Protein AF-A0A432Y245-F1 (afdb_monomer_lite)

Structure (mmCIF, N/CA/C/O backbone):
data_AF-A0A432Y245-F1
#
_entry.id   AF-A0A432Y245-F1
#
loop_
_atom_site.group_PDB
_atom_site.id
_atom_site.type_symbol
_atom_site.label_atom_id
_atom_site.label_alt_id
_atom_site.label_comp_id
_atom_site.label_asym_id
_atom_site.label_entity_id
_atom_site.label_seq_id
_atom_site.pdbx_PDB_ins_code
_atom_site.Cartn_x
_atom_site.Cartn_y
_atom_site.Cartn_z
_atom_site.occupancy
_atom_site.B_iso_or_equiv
_atom_site.auth_seq_id
_atom_site.auth_comp_id
_atom_site.auth_asym_id
_atom_site.auth_atom_id
_atom_site.pdbx_PDB_model_num
ATOM 1 N N . MET A 1 1 ? 3.524 -33.526 -9.520 1.00 31.84 1 MET A N 1
ATOM 2 C CA . MET A 1 1 ? 2.813 -33.681 -8.235 1.00 31.84 1 MET A CA 1
ATOM 3 C C . MET A 1 1 ? 3.173 -32.448 -7.424 1.00 31.84 1 MET A C 1
ATOM 5 O O . MET A 1 1 ? 4.214 -32.440 -6.788 1.00 31.84 1 MET A O 1
ATOM 9 N N . ASN A 1 2 ? 2.420 -31.356 -7.593 1.00 35.44 2 ASN A N 1
ATOM 10 C CA . ASN A 1 2 ? 2.682 -30.113 -6.867 1.00 35.44 2 ASN A CA 1
ATOM 11 C C . ASN A 1 2 ? 1.920 -30.193 -5.553 1.00 35.44 2 ASN A C 1
ATOM 13 O O . ASN A 1 2 ? 0.691 -30.161 -5.548 1.00 35.44 2 ASN A O 1
ATOM 17 N N . THR A 1 3 ? 2.652 -30.371 -4.463 1.00 31.67 3 THR A N 1
ATOM 18 C CA . THR A 1 3 ? 2.095 -30.343 -3.116 1.00 31.67 3 THR A CA 1
ATOM 19 C C . THR A 1 3 ? 1.565 -28.936 -2.849 1.00 31.67 3 THR A C 1
ATOM 21 O O . THR A 1 3 ? 2.342 -27.990 -2.733 1.00 31.67 3 THR A O 1
ATOM 24 N N . LEU A 1 4 ? 0.239 -28.799 -2.797 1.00 33.88 4 LEU A N 1
ATOM 25 C CA . LEU A 1 4 ? -0.427 -27.652 -2.188 1.00 33.88 4 LEU A CA 1
ATOM 26 C C . LEU A 1 4 ? 0.039 -27.566 -0.732 1.00 33.88 4 LEU A C 1
ATOM 28 O O . LEU A 1 4 ? -0.076 -28.534 0.018 1.00 33.88 4 LEU A O 1
ATOM 32 N N . ILE A 1 5 ? 0.597 -26.421 -0.346 1.00 37.62 5 ILE A N 1
ATOM 33 C CA . ILE A 1 5 ? 0.877 -26.126 1.056 1.00 37.62 5 ILE A CA 1
ATOM 34 C C . ILE A 1 5 ? -0.471 -25.775 1.686 1.00 37.62 5 ILE A C 1
ATOM 36 O O . ILE A 1 5 ? -0.981 -24.672 1.508 1.00 37.62 5 ILE A O 1
ATOM 40 N N . GLU A 1 6 ? -1.069 -26.738 2.381 1.00 38.31 6 GLU A N 1
ATOM 41 C CA . GLU A 1 6 ? -2.220 -26.500 3.245 1.00 38.31 6 GLU A CA 1
ATOM 42 C C . GLU A 1 6 ? -1.737 -25.752 4.495 1.00 38.31 6 GLU A C 1
ATOM 44 O O . GLU A 1 6 ? -1.186 -26.346 5.423 1.00 38.31 6 GLU A O 1
ATOM 49 N N . THR A 1 7 ? -1.906 -24.429 4.529 1.00 41.84 7 THR A N 1
ATOM 50 C CA . THR A 1 7 ? -1.845 -23.686 5.790 1.00 41.84 7 THR A CA 1
ATOM 51 C C . THR A 1 7 ? -3.191 -23.828 6.486 1.00 41.84 7 THR A C 1
ATOM 53 O O . THR A 1 7 ? -4.228 -23.482 5.921 1.00 41.84 7 THR A O 1
ATOM 56 N N . ALA A 1 8 ? -3.173 -24.382 7.698 1.00 39.03 8 ALA A N 1
ATOM 57 C CA . ALA A 1 8 ? -4.344 -24.483 8.554 1.00 39.03 8 ALA A CA 1
ATOM 58 C C . ALA A 1 8 ? -5.015 -23.103 8.689 1.00 39.03 8 ALA A C 1
ATOM 60 O O . ALA A 1 8 ? -4.369 -22.142 9.093 1.00 39.03 8 ALA A O 1
ATOM 61 N N . GLU A 1 9 ? -6.303 -23.054 8.338 1.00 41.19 9 GLU A N 1
ATOM 62 C CA . GLU A 1 9 ? -7.206 -21.897 8.414 1.00 41.19 9 GLU A CA 1
ATOM 63 C C . GLU A 1 9 ? -6.955 -20.760 7.401 1.00 41.19 9 GLU A C 1
ATOM 65 O O . GLU A 1 9 ? -6.405 -19.709 7.710 1.00 41.19 9 GLU A O 1
ATOM 70 N N . GLY A 1 10 ? -7.500 -20.931 6.192 1.00 49.94 10 GLY A N 1
ATOM 71 C CA . GLY A 1 10 ? -7.728 -19.836 5.246 1.00 49.94 10 GLY A CA 1
ATOM 72 C C . GLY A 1 10 ? -6.593 -19.618 4.249 1.00 49.94 10 GLY A C 1
ATOM 73 O O . GLY A 1 10 ? -5.426 -19.898 4.503 1.00 49.94 10 GLY A O 1
ATOM 74 N N . ILE A 1 11 ? -6.958 -19.144 3.059 1.00 50.50 11 ILE A N 1
ATOM 75 C CA . ILE A 1 11 ? -6.009 -18.758 2.015 1.00 50.50 11 ILE A CA 1
ATOM 76 C C . ILE A 1 11 ? -5.061 -17.712 2.620 1.00 50.50 11 ILE A C 1
ATOM 78 O O . ILE A 1 11 ? -5.518 -16.672 3.090 1.00 50.50 11 ILE A O 1
ATOM 8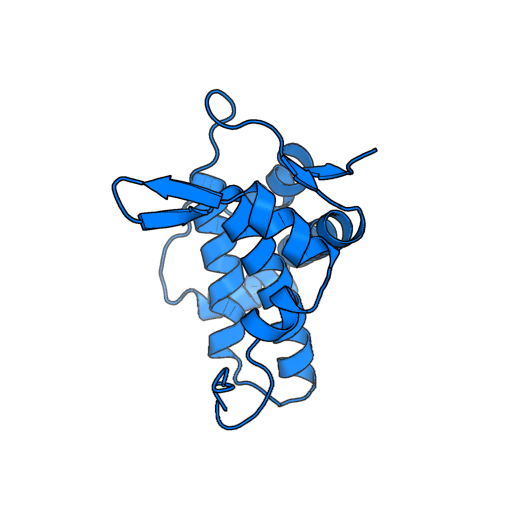2 N N . SER A 1 12 ? -3.754 -17.990 2.631 1.00 62.34 12 SER A N 1
ATOM 83 C CA . SER A 1 12 ? -2.744 -16.994 3.001 1.00 62.34 12 SER A CA 1
ATOM 84 C C . SER A 1 12 ? -2.946 -15.740 2.152 1.00 62.34 12 SER A C 1
ATOM 86 O O . SER A 1 12 ? -3.133 -15.844 0.941 1.00 62.34 12 SER A O 1
ATOM 88 N N . ASN A 1 13 ? -2.877 -14.559 2.766 1.00 65.62 13 ASN A N 1
ATOM 89 C CA . ASN A 1 13 ? -3.081 -13.281 2.082 1.00 65.62 13 ASN A CA 1
ATOM 90 C C . ASN A 1 13 ? -2.179 -13.149 0.838 1.00 65.62 13 ASN A C 1
ATOM 92 O O . ASN A 1 13 ? -2.602 -12.667 -0.204 1.00 65.62 13 ASN A O 1
ATOM 96 N N . PHE A 1 14 ? -0.962 -13.699 0.903 1.00 74.44 14 PHE A N 1
ATOM 97 C CA . PHE A 1 14 ? -0.059 -13.748 -0.246 1.00 74.44 14 PHE A CA 1
ATOM 98 C C . PHE A 1 14 ? -0.554 -14.680 -1.361 1.00 74.44 14 PHE A C 1
ATOM 100 O O . PHE A 1 14 ? -0.518 -14.316 -2.529 1.00 74.44 14 PHE A O 1
ATOM 107 N N . SER A 1 15 ? -1.073 -15.862 -1.022 1.00 73.12 15 SER A N 1
ATOM 108 C CA . SER A 1 15 ? -1.678 -16.764 -2.008 1.00 73.12 15 SER A CA 1
ATOM 109 C C . SER A 1 15 ? -2.922 -16.156 -2.654 1.00 73.12 15 SER A C 1
ATOM 111 O O . SER A 1 15 ? -3.119 -16.357 -3.844 1.00 73.12 15 SER A O 1
ATOM 113 N N . ALA A 1 16 ? -3.727 -15.396 -1.905 1.00 74.31 16 ALA A N 1
ATOM 114 C CA . ALA A 1 16 ? -4.869 -14.667 -2.455 1.00 74.31 16 ALA A CA 1
ATOM 115 C C . ALA A 1 16 ? -4.425 -13.585 -3.451 1.00 74.31 16 ALA A C 1
ATOM 117 O O . ALA A 1 16 ? -5.021 -13.467 -4.516 1.00 74.31 16 ALA A O 1
ATOM 118 N N . ILE A 1 17 ? -3.342 -12.859 -3.149 1.00 80.12 17 ILE A N 1
ATOM 119 C CA . ILE A 1 17 ? -2.754 -11.872 -4.067 1.00 80.12 17 ILE A CA 1
ATOM 120 C C . ILE A 1 17 ? -2.280 -12.535 -5.366 1.00 80.12 17 ILE A C 1
ATOM 122 O O . ILE A 1 17 ? -2.528 -12.011 -6.442 1.00 80.12 17 ILE A O 1
ATOM 126 N N . LEU A 1 18 ? -1.636 -13.703 -5.290 1.00 80.25 18 LEU A N 1
ATOM 127 C CA . LEU A 1 18 ? -1.142 -14.412 -6.480 1.00 80.25 18 LEU A CA 1
ATOM 128 C C . LEU A 1 18 ? -2.245 -15.019 -7.362 1.00 80.25 18 LEU A C 1
ATOM 130 O O . LEU A 1 18 ? -1.944 -15.470 -8.464 1.00 80.25 18 LEU A O 1
ATOM 134 N N . VAL A 1 19 ? -3.485 -15.087 -6.872 1.00 82.88 19 VAL A N 1
ATOM 135 C CA . VAL A 1 19 ? -4.650 -15.518 -7.664 1.00 82.88 19 VAL A CA 1
ATOM 136 C C . VAL A 1 19 ? -5.213 -14.362 -8.497 1.00 82.88 19 VAL A C 1
ATOM 138 O O . VAL A 1 19 ? -5.921 -14.614 -9.467 1.00 82.88 19 VAL A O 1
ATOM 141 N N . ASP A 1 20 ? -4.901 -13.115 -8.144 1.00 89.88 20 ASP A N 1
ATOM 142 C CA . ASP A 1 20 ? -5.288 -11.943 -8.922 1.00 89.88 20 ASP A CA 1
ATOM 143 C C . ASP A 1 20 ? -4.329 -11.758 -10.111 1.00 89.88 20 ASP A C 1
ATOM 145 O O . ASP A 1 20 ? -3.112 -11.637 -9.939 1.00 89.88 20 ASP A O 1
ATOM 149 N N . ASP A 1 21 ? -4.884 -11.771 -11.326 1.00 90.31 21 ASP A N 1
ATOM 150 C CA . ASP A 1 21 ? -4.115 -11.743 -12.572 1.00 90.31 21 ASP A CA 1
ATOM 151 C C . ASP A 1 21 ? -3.292 -10.456 -12.730 1.00 90.31 21 ASP A C 1
ATOM 153 O O . ASP A 1 21 ? -2.160 -10.513 -13.226 1.00 90.31 21 ASP A O 1
ATOM 157 N N . ASP A 1 22 ? -3.817 -9.312 -12.282 1.00 93.62 22 ASP A N 1
ATOM 158 C CA . ASP A 1 22 ? -3.132 -8.023 -12.392 1.00 93.62 22 ASP A CA 1
ATOM 159 C C . ASP A 1 22 ? -1.926 -7.990 -11.449 1.00 93.62 22 ASP A C 1
ATOM 161 O O . ASP A 1 22 ? -0.809 -7.655 -11.859 1.00 93.62 22 ASP A O 1
ATOM 165 N N . TYR A 1 23 ? -2.120 -8.422 -10.201 1.00 93.00 23 TYR A N 1
ATOM 166 C CA . TYR A 1 23 ? -1.045 -8.511 -9.211 1.00 93.00 23 TYR A CA 1
ATOM 167 C C . TYR A 1 23 ? 0.009 -9.548 -9.590 1.00 93.00 23 TYR A C 1
ATOM 169 O O . TYR A 1 23 ? 1.205 -9.302 -9.425 1.00 93.00 23 TYR A O 1
ATOM 177 N N . TYR A 1 24 ? -0.406 -10.701 -10.110 1.00 91.38 24 TYR A N 1
ATOM 178 C CA . TYR A 1 24 ? 0.516 -11.744 -10.546 1.00 91.38 24 TYR A CA 1
ATOM 179 C C . TYR A 1 24 ? 1.350 -11.306 -11.753 1.00 91.38 24 TYR A C 1
ATOM 181 O O . TYR A 1 24 ? 2.554 -11.574 -11.803 1.00 91.38 24 TYR A O 1
ATOM 189 N N . SER A 1 25 ? 0.729 -10.618 -12.713 1.00 91.56 25 SER A N 1
ATOM 190 C CA . SER A 1 25 ? 1.420 -10.080 -13.888 1.00 91.56 25 SER A CA 1
ATOM 191 C C . SER A 1 25 ? 2.417 -8.997 -13.487 1.00 91.56 25 SER A C 1
ATOM 193 O O . SER A 1 25 ? 3.582 -9.083 -13.869 1.00 91.56 25 SER A O 1
ATOM 195 N N . TYR A 1 26 ? 2.001 -8.055 -12.637 1.00 93.12 26 TYR A N 1
ATOM 196 C CA . TYR A 1 26 ? 2.886 -7.018 -12.107 1.00 93.12 26 TYR A CA 1
ATOM 197 C C . TYR A 1 26 ? 4.071 -7.616 -11.338 1.00 93.12 26 TYR A C 1
ATOM 199 O O . TYR A 1 26 ? 5.222 -7.292 -11.615 1.00 93.12 26 TYR A O 1
ATOM 207 N N . LEU A 1 27 ? 3.818 -8.585 -10.451 1.00 91.69 27 LEU A N 1
ATOM 208 C CA . LEU A 1 27 ? 4.868 -9.241 -9.672 1.00 91.69 27 LEU A CA 1
ATOM 209 C C . LEU A 1 27 ? 5.963 -9.850 -10.552 1.00 91.69 27 LEU A C 1
ATOM 211 O O . LEU A 1 27 ? 7.138 -9.764 -10.205 1.00 91.69 27 LEU A O 1
ATOM 215 N N . LYS A 1 28 ? 5.590 -10.480 -11.673 1.00 90.50 28 LYS A N 1
ATOM 216 C CA . LYS A 1 28 ? 6.548 -11.090 -12.608 1.00 90.50 28 LYS A CA 1
ATOM 217 C C . LYS A 1 28 ? 7.458 -10.071 -13.273 1.00 90.50 28 LYS A C 1
ATOM 219 O O . LYS A 1 28 ? 8.620 -10.386 -13.511 1.00 90.50 28 LYS A O 1
ATOM 224 N N . GLU A 1 29 ? 6.926 -8.902 -13.602 1.00 90.00 29 GLU A N 1
ATOM 225 C CA . GLU A 1 29 ? 7.681 -7.820 -14.236 1.00 90.00 29 GLU A CA 1
ATOM 226 C C . GLU A 1 29 ? 8.670 -7.180 -13.254 1.00 90.00 29 GLU A C 1
ATOM 228 O O . GLU A 1 29 ? 9.756 -6.770 -13.649 1.00 90.00 29 GLU A O 1
ATOM 233 N N . CYS A 1 30 ? 8.328 -7.173 -11.966 1.00 90.56 30 CYS A N 1
ATOM 234 C CA . CYS A 1 30 ? 9.120 -6.575 -10.896 1.00 90.56 30 CYS A CA 1
ATOM 235 C C . CYS A 1 30 ? 10.242 -7.470 -10.336 1.00 90.56 30 CYS A C 1
ATOM 237 O O . CYS A 1 30 ? 10.930 -7.070 -9.390 1.00 90.56 30 CYS A O 1
ATOM 239 N N . VAL A 1 31 ? 10.416 -8.693 -10.851 1.00 89.56 31 VAL A N 1
ATOM 240 C CA . VAL A 1 31 ? 11.453 -9.613 -10.360 1.00 89.56 31 VAL A CA 1
ATOM 241 C C . VAL A 1 31 ? 12.834 -9.146 -10.813 1.00 89.56 31 VAL A C 1
ATOM 243 O O . VAL A 1 31 ? 13.126 -9.067 -12.004 1.00 89.56 31 VAL A O 1
ATOM 246 N N . ILE A 1 32 ? 13.714 -8.929 -9.843 1.00 88.06 32 ILE A N 1
ATOM 247 C CA . ILE A 1 32 ? 15.124 -8.593 -10.023 1.00 88.06 32 ILE A CA 1
ATOM 248 C C . ILE A 1 32 ? 16.012 -9.708 -9.459 1.00 88.06 32 ILE A C 1
ATOM 250 O O . ILE A 1 32 ? 15.640 -10.413 -8.519 1.00 88.06 32 ILE A O 1
ATOM 254 N N . ALA A 1 33 ? 17.209 -9.867 -10.016 1.00 87.50 33 ALA A N 1
ATOM 255 C CA . ALA A 1 33 ? 18.196 -10.819 -9.517 1.00 87.50 33 ALA A CA 1
ATOM 256 C C . ALA A 1 33 ? 19.242 -10.092 -8.664 1.00 87.50 33 ALA A C 1
ATOM 258 O O . ALA A 1 33 ? 19.907 -9.174 -9.143 1.00 87.50 33 ALA A O 1
ATOM 259 N N . ILE A 1 34 ? 19.413 -10.530 -7.417 1.00 86.00 34 ILE A N 1
ATOM 260 C CA . ILE A 1 34 ? 20.512 -10.116 -6.544 1.00 86.00 34 ILE A CA 1
ATOM 261 C C . ILE A 1 34 ? 21.377 -11.349 -6.285 1.00 86.00 34 ILE A C 1
ATOM 263 O O . ILE A 1 34 ? 20.952 -12.310 -5.643 1.00 86.00 34 ILE A O 1
ATOM 267 N N . GLU A 1 35 ? 22.597 -11.330 -6.823 1.00 86.25 35 GLU A N 1
ATOM 268 C CA . GLU A 1 35 ? 23.536 -12.457 -6.820 1.00 86.25 35 GLU A CA 1
ATOM 269 C C . GLU A 1 35 ? 22.935 -13.749 -7.407 1.00 86.25 35 GLU A C 1
ATOM 271 O O . GLU A 1 35 ? 22.863 -13.913 -8.622 1.00 86.25 35 GLU A O 1
ATOM 276 N N . THR A 1 36 ? 22.525 -14.683 -6.545 1.00 86.19 36 THR A N 1
ATOM 277 C CA . THR A 1 36 ? 21.946 -15.985 -6.915 1.00 86.19 36 THR A CA 1
ATOM 278 C C . THR A 1 36 ? 20.467 -16.098 -6.544 1.00 86.19 36 THR A C 1
ATOM 280 O O . THR A 1 36 ? 19.866 -17.157 -6.732 1.00 86.19 36 THR A O 1
ATOM 283 N N . VAL A 1 37 ? 19.871 -15.020 -6.022 1.00 86.56 37 VAL A N 1
ATOM 284 C CA . VAL A 1 37 ? 18.505 -14.996 -5.496 1.00 86.56 37 VAL A CA 1
ATOM 285 C C . VAL A 1 37 ? 17.659 -14.000 -6.279 1.00 86.56 37 VAL A C 1
ATOM 287 O O . VAL A 1 37 ? 18.030 -12.843 -6.464 1.00 86.56 37 VAL A O 1
ATOM 290 N N . ASN A 1 38 ? 16.479 -14.448 -6.699 1.00 84.50 38 ASN A N 1
ATOM 291 C CA . ASN A 1 38 ? 15.464 -13.563 -7.250 1.00 84.50 38 ASN A CA 1
ATOM 292 C C . ASN A 1 38 ? 14.692 -12.905 -6.105 1.00 84.50 38 ASN A C 1
ATOM 294 O O . ASN A 1 38 ? 14.183 -13.590 -5.216 1.00 84.50 38 ASN A O 1
ATOM 298 N N . THR A 1 39 ? 14.584 -11.587 -6.153 1.00 86.44 39 THR A N 1
ATOM 299 C CA . THR A 1 39 ? 13.760 -10.776 -5.257 1.00 86.44 39 THR A CA 1
ATOM 300 C C . THR A 1 39 ? 12.931 -9.801 -6.087 1.00 86.44 39 THR A C 1
ATOM 302 O O . THR A 1 39 ? 13.001 -9.806 -7.310 1.00 86.44 39 THR A O 1
ATOM 305 N N . VAL A 1 40 ? 12.121 -8.976 -5.443 1.00 89.50 40 VAL A N 1
ATOM 306 C CA . VAL A 1 40 ? 11.405 -7.873 -6.090 1.00 89.50 40 VAL A CA 1
ATOM 307 C C . VAL A 1 40 ? 11.932 -6.546 -5.565 1.00 89.50 40 VAL A C 1
ATOM 309 O O . VAL A 1 40 ? 12.432 -6.484 -4.438 1.00 89.50 40 VAL A O 1
ATOM 312 N N . HIS A 1 41 ? 11.842 -5.494 -6.375 1.00 89.12 41 HIS A N 1
ATOM 313 C CA . HIS A 1 41 ? 12.221 -4.148 -5.939 1.00 89.12 41 HIS A CA 1
ATOM 314 C C . HIS A 1 41 ? 11.229 -3.586 -4.905 1.00 89.12 41 HIS A C 1
ATOM 316 O O . HIS A 1 41 ? 10.107 -4.082 -4.744 1.00 89.12 41 HIS A O 1
ATOM 322 N N . HIS A 1 42 ? 11.647 -2.545 -4.180 1.00 91.12 42 HIS A N 1
ATOM 323 C CA . HIS A 1 42 ? 10.901 -1.999 -3.038 1.00 91.12 42 HIS A CA 1
ATOM 324 C C . HIS A 1 42 ? 9.496 -1.495 -3.423 1.00 91.12 42 HIS A C 1
ATOM 326 O O . HIS A 1 42 ? 8.539 -1.774 -2.700 1.00 91.12 42 HIS A O 1
ATOM 332 N N . MET A 1 43 ? 9.328 -0.904 -4.611 1.00 93.75 43 MET A N 1
ATOM 333 C CA . MET A 1 43 ? 8.019 -0.447 -5.103 1.00 93.75 43 MET A CA 1
ATOM 334 C C . MET A 1 43 ? 7.028 -1.600 -5.284 1.00 93.75 43 MET A C 1
ATOM 336 O O . MET A 1 43 ? 5.850 -1.479 -4.949 1.00 93.75 43 MET A O 1
ATOM 340 N N . CYS A 1 44 ? 7.504 -2.764 -5.731 1.00 94.50 44 CYS A N 1
ATOM 341 C CA . CYS A 1 44 ? 6.663 -3.951 -5.802 1.00 94.50 44 CYS A CA 1
ATOM 342 C C . CYS A 1 44 ? 6.235 -4.418 -4.406 1.00 94.50 44 CYS A C 1
ATOM 344 O O . CYS A 1 44 ? 5.096 -4.853 -4.220 1.00 94.50 44 CYS A O 1
ATOM 346 N N . LEU A 1 45 ? 7.109 -4.304 -3.401 1.00 94.56 45 LEU A N 1
ATOM 347 C CA . LEU A 1 45 ? 6.741 -4.611 -2.018 1.00 94.56 45 LEU A CA 1
ATOM 348 C C . LEU A 1 45 ? 5.658 -3.658 -1.504 1.00 94.56 45 LEU A C 1
ATOM 350 O O . LEU A 1 45 ? 4.746 -4.130 -0.828 1.00 94.56 45 LEU A O 1
ATOM 354 N N . ILE A 1 46 ? 5.701 -2.367 -1.855 1.00 96.19 46 ILE A N 1
ATOM 355 C CA . ILE A 1 46 ? 4.644 -1.402 -1.502 1.00 96.19 46 ILE A CA 1
ATOM 356 C C . ILE A 1 46 ? 3.286 -1.889 -2.022 1.00 96.19 46 ILE A C 1
ATOM 358 O O . ILE A 1 46 ? 2.340 -2.005 -1.241 1.00 96.19 46 ILE A O 1
ATOM 362 N N . VAL A 1 47 ? 3.208 -2.273 -3.300 1.00 96.19 47 VAL A N 1
ATOM 363 C CA . VAL A 1 47 ? 1.981 -2.793 -3.931 1.00 96.19 47 VAL A CA 1
ATOM 364 C C . VAL A 1 47 ? 1.438 -4.031 -3.211 1.00 96.19 47 VAL A C 1
ATOM 366 O O . VAL A 1 47 ? 0.250 -4.102 -2.884 1.00 96.19 47 VAL A O 1
ATOM 369 N N . LEU A 1 48 ? 2.304 -5.001 -2.908 1.00 94.12 48 LEU A N 1
ATOM 370 C CA . LEU A 1 48 ? 1.899 -6.230 -2.220 1.00 94.12 48 LEU A CA 1
ATOM 371 C C . LEU A 1 48 ? 1.420 -5.952 -0.789 1.00 94.12 48 LEU A C 1
ATOM 373 O O . LEU A 1 48 ? 0.439 -6.544 -0.336 1.00 94.12 48 LEU A O 1
ATOM 377 N N . LYS A 1 49 ? 2.096 -5.049 -0.068 1.00 94.06 49 LYS A N 1
ATOM 378 C CA . LYS A 1 49 ? 1.729 -4.663 1.303 1.00 94.06 49 LYS A CA 1
ATOM 379 C C . LYS A 1 49 ? 0.417 -3.886 1.331 1.00 94.06 49 LYS A C 1
ATOM 381 O O . LYS A 1 49 ? -0.379 -4.124 2.235 1.00 94.06 49 LYS A O 1
ATOM 386 N N . ALA A 1 50 ? 0.159 -3.033 0.340 1.00 95.31 50 ALA A N 1
ATOM 387 C CA . ALA A 1 50 ? -1.100 -2.304 0.199 1.00 95.31 50 ALA A CA 1
ATOM 388 C C . ALA A 1 50 ? -2.284 -3.263 0.042 1.00 95.31 50 ALA A C 1
ATOM 390 O O . ALA A 1 50 ? -3.219 -3.229 0.847 1.00 95.31 50 ALA A O 1
ATOM 391 N N . LYS A 1 51 ? -2.198 -4.203 -0.908 1.00 94.06 51 LYS A N 1
ATOM 392 C CA . LYS A 1 51 ? -3.247 -5.214 -1.104 1.00 94.06 51 LYS A CA 1
ATOM 393 C C . LYS A 1 51 ? -3.455 -6.071 0.135 1.00 94.06 51 LYS A C 1
ATOM 395 O O . LYS A 1 51 ? -4.587 -6.314 0.554 1.00 94.06 51 LYS A O 1
ATOM 400 N N . ALA A 1 52 ? -2.350 -6.489 0.749 1.00 91.31 52 ALA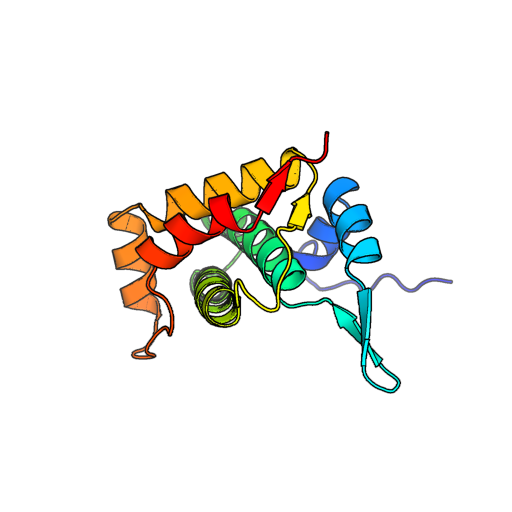 A N 1
ATOM 401 C CA . ALA A 1 52 ? -2.392 -7.280 1.961 1.00 91.31 52 ALA A CA 1
ATOM 402 C C . ALA A 1 52 ? -3.076 -6.528 3.113 1.00 91.31 52 ALA A C 1
ATOM 404 O O . ALA A 1 52 ? -3.842 -7.125 3.872 1.00 91.31 52 ALA A O 1
ATOM 405 N N . TRP A 1 53 ? -2.825 -5.225 3.248 1.00 93.25 53 TRP A N 1
ATOM 406 C CA . TRP A 1 53 ? -3.443 -4.403 4.279 1.00 93.25 53 TRP A CA 1
ATOM 407 C C . TRP A 1 53 ? -4.955 -4.278 4.084 1.00 93.25 53 TRP A C 1
ATOM 409 O O . TRP A 1 53 ? -5.694 -4.526 5.038 1.00 93.25 53 TRP A O 1
ATOM 419 N N . ILE A 1 54 ? -5.414 -3.991 2.861 1.00 92.62 54 ILE A N 1
ATOM 420 C CA . ILE A 1 54 ? -6.846 -3.930 2.518 1.00 92.62 54 ILE A CA 1
ATOM 421 C C . ILE A 1 54 ? -7.525 -5.261 2.861 1.00 92.62 54 ILE A C 1
ATOM 423 O O . ILE A 1 54 ? -8.476 -5.285 3.646 1.00 92.62 54 ILE A O 1
ATOM 427 N N . GLY A 1 55 ? -6.973 -6.380 2.380 1.00 89.31 55 GLY A N 1
ATOM 428 C CA . GLY A 1 55 ? -7.507 -7.714 2.669 1.00 89.31 55 GLY A CA 1
ATOM 429 C C . GLY A 1 55 ? -7.534 -8.031 4.168 1.00 89.31 55 GLY A C 1
ATOM 430 O O . GLY A 1 55 ? -8.521 -8.545 4.690 1.00 89.31 55 GLY A O 1
ATOM 431 N N . ASN A 1 56 ? -6.491 -7.655 4.912 1.00 88.12 56 ASN A N 1
ATOM 432 C CA . ASN A 1 56 ? -6.455 -7.841 6.362 1.00 88.12 56 ASN A CA 1
ATOM 433 C C . ASN A 1 56 ? -7.510 -6.991 7.087 1.00 88.12 56 ASN A C 1
ATOM 435 O O . ASN A 1 56 ? -8.110 -7.467 8.052 1.00 88.12 56 ASN A O 1
ATOM 439 N N . LYS A 1 57 ? -7.787 -5.761 6.642 1.00 88.19 57 LYS A N 1
ATOM 440 C CA . LYS A 1 57 ? -8.870 -4.949 7.221 1.00 88.19 57 LYS A CA 1
ATOM 441 C C . LYS A 1 57 ? -10.231 -5.619 7.009 1.00 88.19 57 LYS A C 1
ATOM 443 O O . LYS A 1 57 ? -11.012 -5.686 7.956 1.00 88.19 57 LYS A O 1
ATOM 448 N N . GLU A 1 58 ? -10.489 -6.196 5.838 1.00 86.81 58 GLU A N 1
ATOM 449 C CA . GLU A 1 58 ? -11.717 -6.965 5.575 1.00 86.81 58 GLU A CA 1
ATOM 450 C C . GLU A 1 58 ? -11.814 -8.240 6.424 1.00 86.81 58 GLU A C 1
ATOM 452 O O . GLU A 1 58 ? -12.861 -8.557 6.989 1.00 86.81 58 GLU A O 1
ATOM 457 N N . LEU A 1 59 ? -10.717 -8.982 6.570 1.00 84.31 59 LEU A N 1
ATOM 458 C CA . LEU A 1 59 ? -10.697 -10.175 7.418 1.00 84.31 59 LEU A CA 1
ATOM 459 C C . LEU A 1 59 ? -10.883 -9.823 8.899 1.00 84.31 59 LEU A C 1
ATOM 461 O O . LEU A 1 59 ? -11.505 -10.589 9.640 1.00 84.31 59 LEU A O 1
ATOM 465 N N . LEU A 1 60 ? -10.379 -8.666 9.335 1.00 85.56 60 LEU A N 1
ATOM 466 C CA . LEU A 1 60 ? -10.567 -8.168 10.693 1.00 85.56 60 LEU A CA 1
ATOM 467 C C . LEU A 1 60 ? -12.033 -7.810 10.960 1.00 85.56 60 LEU A C 1
ATOM 469 O O . LEU A 1 60 ? -12.550 -8.176 12.016 1.00 85.56 60 LEU A O 1
ATOM 473 N N . THR A 1 61 ? -12.725 -7.151 10.023 1.00 85.69 61 THR A N 1
ATOM 474 C CA . THR A 1 61 ? -14.162 -6.848 10.181 1.00 85.69 61 THR A CA 1
ATOM 475 C C . THR A 1 61 ? -15.015 -8.117 10.200 1.00 85.69 61 THR A C 1
ATOM 477 O O . THR A 1 61 ? -16.031 -8.164 10.889 1.00 85.69 61 THR A O 1
ATOM 480 N N . GLN A 1 62 ? -14.563 -9.180 9.531 1.00 84.38 62 GLN A N 1
ATOM 481 C CA . GLN A 1 62 ? -15.171 -10.514 9.575 1.00 84.38 62 GLN A CA 1
ATOM 482 C C . GLN A 1 62 ? -14.784 -11.335 10.820 1.00 84.38 62 GLN A C 1
ATOM 484 O O . GLN A 1 62 ? -15.262 -12.458 10.979 1.00 84.38 62 GLN A O 1
ATOM 489 N N . GLY A 1 63 ? -13.906 -10.820 11.690 1.00 81.75 63 GLY A N 1
ATOM 490 C CA . GLY A 1 63 ? -13.431 -11.518 12.888 1.00 81.75 63 GLY A CA 1
ATOM 491 C C . GLY A 1 63 ? -12.535 -12.731 12.608 1.00 81.75 63 GLY A C 1
ATOM 492 O O . GLY A 1 63 ? -12.372 -13.577 13.484 1.00 81.75 63 GLY A O 1
ATOM 493 N N . LYS A 1 64 ? -11.964 -12.835 11.401 1.00 80.44 64 LYS A N 1
ATOM 494 C CA . LYS A 1 64 ? -11.133 -13.973 10.965 1.00 80.44 64 LYS A CA 1
ATOM 495 C C . LYS A 1 64 ? -9.666 -13.853 11.367 1.00 80.44 64 LYS A C 1
ATOM 497 O O . LYS A 1 64 ? -8.972 -14.861 11.412 1.00 80.44 64 LYS A O 1
ATOM 502 N N . ILE A 1 65 ? -9.191 -12.643 11.661 1.00 80.44 65 ILE A N 1
ATOM 503 C CA . ILE A 1 65 ? -7.814 -12.395 12.107 1.00 80.44 65 ILE A CA 1
ATOM 504 C C . ILE A 1 65 ? -7.773 -11.480 13.334 1.00 80.44 65 ILE A C 1
ATOM 506 O O . ILE A 1 65 ? -8.745 -10.797 13.664 1.00 80.44 65 ILE A O 1
ATOM 510 N N . LYS A 1 66 ? -6.628 -11.459 14.024 1.00 76.69 66 LYS A N 1
ATOM 511 C CA . LYS A 1 66 ? -6.388 -10.599 15.192 1.00 76.69 66 LYS A CA 1
ATOM 512 C C . LYS A 1 66 ? -5.864 -9.227 14.757 1.00 76.69 66 LYS A C 1
ATOM 514 O O . LYS A 1 66 ? -5.100 -9.120 13.804 1.00 76.69 66 LYS A O 1
ATOM 519 N N . LYS A 1 67 ? -6.208 -8.181 15.521 1.00 72.81 67 LYS A N 1
ATOM 520 C CA . LYS A 1 67 ? -5.837 -6.778 15.238 1.00 72.81 67 LYS A CA 1
ATOM 521 C C . LYS A 1 67 ? -4.334 -6.562 15.012 1.00 72.81 67 LYS A C 1
ATOM 523 O O . LYS A 1 67 ? -3.957 -5.839 14.100 1.00 72.81 67 LYS A O 1
ATOM 528 N N . GLY A 1 68 ? -3.478 -7.231 15.791 1.00 73.06 68 GLY A N 1
ATOM 529 C CA . GLY A 1 68 ? -2.026 -7.016 15.745 1.00 73.06 68 GLY A CA 1
ATOM 530 C C . GLY A 1 68 ? -1.362 -7.316 14.395 1.00 73.06 68 GLY A C 1
ATOM 531 O O . GLY A 1 68 ? -0.314 -6.748 14.099 1.00 73.06 68 GLY A O 1
ATOM 532 N N . ASP A 1 69 ? -1.957 -8.168 13.556 1.00 71.25 69 ASP A N 1
ATOM 533 C CA . ASP A 1 69 ? -1.387 -8.505 12.245 1.00 71.25 69 ASP A CA 1
ATOM 534 C C . ASP A 1 69 ? -1.761 -7.496 11.149 1.00 71.25 69 ASP A C 1
ATOM 536 O O . ASP A 1 69 ? -1.062 -7.396 10.142 1.00 71.25 69 ASP A O 1
ATOM 540 N N . VAL A 1 70 ? -2.809 -6.692 11.360 1.00 84.06 70 VAL A N 1
ATOM 541 C CA . VAL A 1 70 ? -3.278 -5.690 10.389 1.00 84.06 70 VAL A CA 1
ATOM 542 C C . VAL A 1 70 ? -2.330 -4.495 10.314 1.00 84.06 70 V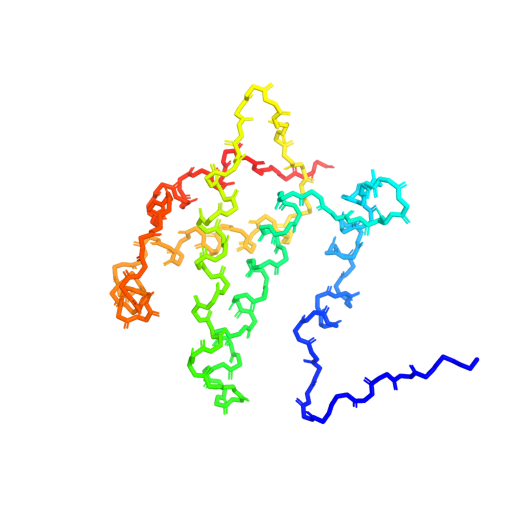AL A C 1
ATOM 544 O O . VAL A 1 70 ? -2.069 -3.988 9.229 1.00 84.06 70 VAL A O 1
ATOM 547 N N . HIS A 1 71 ? -1.784 -4.067 11.454 1.00 87.62 71 HIS A N 1
ATOM 548 C CA . HIS A 1 71 ? -1.013 -2.823 11.563 1.00 87.62 71 HIS A CA 1
ATOM 549 C C . HIS A 1 71 ? 0.435 -2.943 11.060 1.00 87.62 71 HIS A C 1
ATOM 551 O O . HIS A 1 71 ? 1.097 -1.937 10.850 1.00 87.62 71 HIS A O 1
ATOM 557 N N . LYS A 1 72 ? 0.939 -4.155 10.798 1.00 88.81 72 LYS A N 1
ATOM 558 C CA . LYS A 1 72 ? 2.319 -4.353 10.315 1.00 88.81 72 LYS A CA 1
ATOM 559 C C . LYS A 1 72 ? 2.526 -3.820 8.893 1.00 88.81 72 LYS A C 1
ATOM 561 O O . LYS A 1 72 ? 3.537 -3.189 8.611 1.00 88.81 72 LYS A O 1
ATOM 566 N N . HIS A 1 73 ? 1.565 -4.065 8.003 1.00 92.50 73 HIS A N 1
ATOM 567 C CA . HIS A 1 73 ? 1.645 -3.666 6.597 1.00 92.50 73 HIS A CA 1
ATOM 568 C C . HIS A 1 73 ? 1.706 -2.150 6.357 1.00 92.50 73 HIS A C 1
ATOM 570 O O . HIS A 1 73 ? 2.581 -1.745 5.595 1.00 92.50 73 HIS A O 1
ATOM 576 N N . PRO A 1 74 ? 0.879 -1.298 6.993 1.00 94.69 74 PRO A N 1
ATOM 577 C CA . PRO A 1 74 ? 0.998 0.150 6.818 1.00 94.69 74 PRO A CA 1
ATOM 578 C C . PRO A 1 74 ? 2.346 0.694 7.294 1.00 94.69 74 PRO A C 1
ATOM 580 O O . PRO A 1 74 ? 2.927 1.545 6.625 1.00 94.69 74 PRO A O 1
ATOM 583 N N . PHE A 1 75 ? 2.902 0.161 8.387 1.00 95.31 75 PHE A N 1
ATOM 584 C CA . PHE A 1 75 ? 4.240 0.558 8.833 1.00 95.31 75 PHE A CA 1
ATOM 585 C C . PHE A 1 75 ? 5.325 0.143 7.837 1.00 95.31 75 PHE A C 1
ATOM 587 O O . PHE A 1 75 ? 6.258 0.903 7.595 1.00 95.31 75 PHE A O 1
ATOM 594 N N . ASP A 1 76 ? 5.213 -1.050 7.246 1.00 94.81 76 ASP A N 1
ATOM 595 C CA . ASP A 1 76 ? 6.119 -1.480 6.176 1.00 94.81 76 ASP A CA 1
ATOM 596 C C . ASP A 1 76 ? 6.018 -0.557 4.954 1.00 94.81 76 ASP A C 1
ATOM 598 O O . ASP A 1 76 ? 7.050 -0.207 4.395 1.00 94.81 76 ASP A O 1
ATOM 602 N N . ILE A 1 77 ? 4.814 -0.116 4.571 1.00 96.69 77 ILE A N 1
ATOM 603 C CA . ILE A 1 77 ? 4.625 0.843 3.470 1.00 96.69 77 ILE A CA 1
ATOM 604 C C . ILE A 1 77 ? 5.341 2.162 3.772 1.00 96.69 77 ILE A C 1
ATOM 606 O O . ILE A 1 77 ? 6.108 2.622 2.935 1.00 96.69 77 ILE A O 1
ATOM 610 N N . CYS A 1 78 ? 5.171 2.725 4.973 1.00 96.50 78 CYS A N 1
ATOM 611 C CA . CYS A 1 78 ? 5.853 3.967 5.366 1.00 96.50 78 CYS A CA 1
ATOM 612 C C . CYS A 1 78 ? 7.384 3.814 5.315 1.00 96.50 78 CYS A C 1
ATOM 614 O O . CYS A 1 78 ? 8.096 4.706 4.862 1.00 96.50 78 CYS A O 1
ATOM 616 N N . ARG A 1 79 ? 7.909 2.657 5.744 1.00 95.62 79 ARG A N 1
ATOM 617 C CA . ARG A 1 79 ? 9.351 2.364 5.672 1.00 95.62 79 ARG A CA 1
ATOM 618 C C . ARG A 1 79 ? 9.854 2.216 4.244 1.00 95.62 79 ARG A C 1
ATOM 620 O O . ARG A 1 79 ? 10.952 2.672 3.962 1.00 95.62 79 ARG A O 1
ATOM 627 N N . LEU A 1 80 ? 9.084 1.565 3.376 1.00 95.94 80 LEU A N 1
ATOM 628 C CA . LEU A 1 80 ? 9.454 1.354 1.977 1.00 95.94 80 LEU A CA 1
ATOM 629 C C . LEU A 1 80 ? 9.386 2.657 1.178 1.00 95.94 80 LEU A C 1
ATOM 631 O O . LEU A 1 80 ? 10.271 2.904 0.373 1.00 95.94 80 LEU A O 1
ATOM 635 N N . ILE A 1 81 ? 8.392 3.510 1.437 1.00 95.19 81 ILE A N 1
ATOM 636 C CA . ILE A 1 81 ? 8.275 4.827 0.796 1.00 95.19 81 ILE A CA 1
ATOM 637 C C . ILE A 1 81 ? 9.473 5.716 1.118 1.00 95.19 81 ILE A C 1
ATOM 639 O O . ILE A 1 81 ? 9.949 6.422 0.243 1.00 95.19 81 ILE A O 1
ATOM 643 N N . ALA A 1 82 ? 10.012 5.642 2.334 1.00 93.94 82 ALA A N 1
ATOM 644 C CA . ALA A 1 82 ? 11.214 6.392 2.692 1.00 93.94 82 ALA A CA 1
ATOM 645 C C . ALA A 1 82 ? 12.490 5.933 1.956 1.00 93.94 82 ALA A C 1
ATOM 647 O O . ALA A 1 82 ? 13.520 6.589 2.085 1.00 93.94 82 ALA A O 1
ATOM 648 N N . LEU A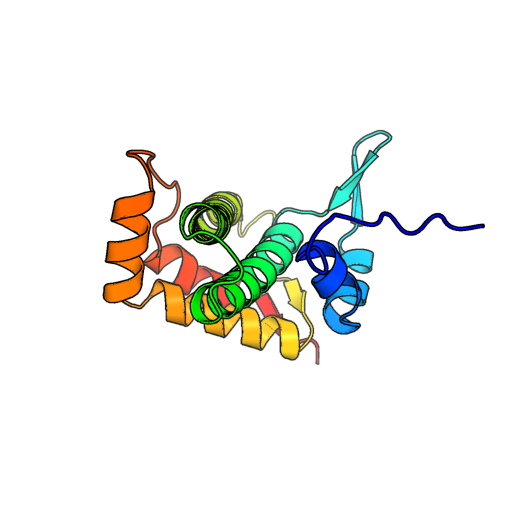 1 83 ? 12.449 4.801 1.240 1.00 93.50 83 LEU A N 1
ATOM 649 C CA . LEU A 1 83 ? 13.549 4.333 0.391 1.00 93.50 83 LEU A CA 1
ATOM 650 C C . LEU A 1 83 ? 13.437 4.831 -1.051 1.00 93.50 83 LEU A C 1
ATOM 652 O O . LEU A 1 83 ? 14.377 4.621 -1.806 1.00 93.50 83 LEU A O 1
ATOM 656 N N . TYR A 1 84 ? 12.300 5.419 -1.431 1.00 93.19 84 TYR A N 1
ATOM 657 C CA . TYR A 1 84 ? 12.107 5.952 -2.770 1.00 93.19 84 TYR A CA 1
ATOM 658 C C . TYR A 1 84 ? 12.996 7.177 -2.982 1.00 93.19 84 TYR A C 1
ATOM 660 O O . TYR A 1 84 ? 12.980 8.107 -2.170 1.00 93.19 84 TYR A O 1
ATOM 668 N N . ASP A 1 85 ? 13.727 7.179 -4.089 1.00 91.94 85 ASP A N 1
ATOM 669 C CA . ASP A 1 85 ? 14.576 8.288 -4.511 1.00 91.94 85 ASP A CA 1
ATOM 670 C C . ASP A 1 85 ? 14.178 8.732 -5.924 1.00 91.94 85 ASP A C 1
ATOM 672 O O . ASP A 1 85 ? 14.267 7.953 -6.866 1.00 91.94 85 ASP A O 1
ATOM 676 N N . GLU A 1 86 ? 13.747 9.986 -6.093 1.00 88.12 86 GLU A N 1
ATOM 677 C CA . GLU A 1 86 ? 13.330 10.526 -7.398 1.00 88.12 86 GLU A CA 1
ATOM 678 C C . GLU A 1 86 ? 14.451 10.537 -8.452 1.00 88.12 86 GLU A C 1
ATOM 680 O O . GLU A 1 86 ? 14.159 10.618 -9.647 1.00 88.12 86 GLU A O 1
ATOM 685 N N . GLU A 1 87 ? 15.724 10.495 -8.042 1.00 90.19 87 GLU A N 1
ATOM 686 C CA . GLU A 1 87 ? 16.867 10.444 -8.959 1.00 90.19 87 GLU A CA 1
ATOM 687 C C . GLU A 1 87 ? 17.208 9.011 -9.401 1.00 90.19 87 GLU A C 1
ATOM 689 O O . GLU A 1 87 ? 17.748 8.830 -10.498 1.00 90.19 87 GLU A O 1
ATOM 694 N N . GLU A 1 88 ? 16.908 8.001 -8.575 1.00 88.25 88 GLU A N 1
ATOM 695 C CA . GLU A 1 88 ? 17.265 6.595 -8.830 1.00 88.25 88 GLU A CA 1
ATOM 696 C C . GLU A 1 88 ? 16.071 5.712 -9.238 1.00 88.25 88 GLU A C 1
ATOM 698 O O . GLU A 1 88 ? 16.260 4.731 -9.963 1.00 88.25 88 GLU A O 1
ATOM 703 N N . ASP A 1 89 ? 14.854 6.045 -8.804 1.00 90.69 89 ASP A N 1
ATOM 704 C CA . ASP A 1 89 ? 13.644 5.249 -9.001 1.00 90.69 89 ASP A CA 1
ATOM 705 C C . ASP A 1 89 ? 12.686 5.875 -10.028 1.00 90.69 89 ASP A C 1
ATOM 707 O O . ASP A 1 89 ? 12.200 6.997 -9.885 1.00 90.69 89 ASP A O 1
ATOM 711 N N . ASP A 1 90 ? 12.317 5.086 -11.039 1.00 90.81 90 ASP A N 1
ATOM 712 C CA . ASP A 1 90 ? 11.303 5.471 -12.020 1.00 90.81 90 ASP A CA 1
ATOM 713 C C . ASP A 1 90 ? 9.872 5.277 -11.490 1.00 90.81 90 ASP A C 1
ATOM 715 O O . ASP A 1 90 ? 9.544 4.268 -10.845 1.00 90.81 90 ASP A O 1
ATOM 719 N N . VAL A 1 91 ? 8.973 6.184 -11.896 1.00 92.88 91 VAL A N 1
ATOM 720 C CA . VAL A 1 91 ? 7.522 6.045 -11.695 1.00 92.88 91 VAL A CA 1
ATOM 721 C C . VAL A 1 91 ? 7.042 4.708 -12.257 1.00 92.88 91 VAL A C 1
ATOM 723 O O . VAL A 1 91 ? 7.200 4.400 -13.440 1.00 92.88 91 VAL A O 1
ATOM 726 N N . GLN A 1 92 ? 6.393 3.916 -11.408 1.00 94.12 92 GLN A N 1
ATOM 727 C CA . GLN A 1 92 ? 5.933 2.582 -11.766 1.00 94.12 92 GLN A CA 1
ATOM 728 C C . GLN A 1 92 ? 4.559 2.637 -12.427 1.00 94.12 92 GLN A C 1
ATOM 730 O O . GLN A 1 92 ? 3.600 3.178 -11.871 1.00 94.12 92 GLN A O 1
ATOM 735 N N . GLN A 1 93 ? 4.437 2.024 -13.602 1.00 94.81 93 GLN A N 1
ATOM 736 C CA . GLN A 1 93 ? 3.139 1.827 -14.233 1.00 94.81 93 GLN A CA 1
ATOM 737 C C . GLN A 1 93 ? 2.499 0.535 -13.715 1.00 94.81 93 GLN A C 1
ATOM 739 O O . GLN A 1 93 ? 3.098 -0.539 -13.783 1.00 94.81 93 GLN A O 1
ATOM 744 N N . VAL A 1 94 ? 1.264 0.621 -13.231 1.00 96.19 94 VAL A N 1
ATOM 745 C CA . VAL A 1 94 ? 0.500 -0.501 -12.671 1.00 96.19 94 VAL A CA 1
ATOM 746 C C . VAL A 1 94 ? -0.859 -0.640 -13.356 1.00 96.19 94 VAL A C 1
ATOM 748 O O . VAL A 1 94 ? -1.362 0.298 -13.975 1.00 96.19 94 VAL A O 1
ATOM 751 N N . ALA A 1 95 ? -1.476 -1.816 -13.250 1.00 96.56 95 ALA A N 1
ATOM 752 C CA . ALA A 1 95 ? -2.857 -2.000 -13.690 1.00 96.56 95 ALA A CA 1
ATOM 753 C C . ALA A 1 95 ? -3.810 -1.069 -12.919 1.00 96.56 95 ALA A C 1
ATOM 755 O O . ALA A 1 95 ? -3.536 -0.670 -11.783 1.00 96.56 95 ALA A O 1
ATOM 756 N N . ARG A 1 96 ? -4.958 -0.743 -13.526 1.00 95.56 96 ARG A N 1
ATOM 757 C CA . ARG A 1 96 ? -5.942 0.165 -12.921 1.00 95.56 96 ARG A CA 1
ATOM 758 C C . ARG A 1 96 ? -6.420 -0.315 -11.547 1.00 95.56 96 ARG A C 1
ATOM 760 O O . ARG A 1 96 ? -6.506 0.492 -10.631 1.00 95.56 96 ARG A O 1
ATOM 767 N N . SER A 1 97 ? -6.669 -1.616 -11.408 1.00 95.56 97 SER A N 1
ATOM 768 C CA . SER A 1 97 ? -7.060 -2.269 -10.152 1.00 95.56 97 SER A CA 1
ATOM 769 C C . SER A 1 97 ? -6.047 -2.018 -9.029 1.00 95.56 97 SER A C 1
ATOM 771 O O . SER A 1 97 ? -6.416 -1.576 -7.944 1.00 95.56 97 SER A O 1
ATOM 773 N N . ILE A 1 98 ? -4.759 -2.217 -9.320 1.00 96.56 98 ILE A N 1
ATOM 774 C CA . ILE A 1 98 ? -3.654 -1.973 -8.390 1.00 96.56 98 ILE A CA 1
ATOM 775 C C . ILE A 1 98 ? -3.588 -0.492 -8.011 1.00 96.56 98 ILE A C 1
ATOM 777 O O . ILE A 1 98 ? -3.424 -0.164 -6.838 1.00 96.56 98 ILE A O 1
ATOM 781 N N . TYR A 1 99 ? -3.721 0.408 -8.989 1.00 97.62 99 TYR A N 1
ATOM 782 C CA . TYR A 1 99 ? -3.720 1.847 -8.729 1.00 97.62 99 TYR A CA 1
ATOM 783 C C . TYR A 1 99 ? -4.871 2.258 -7.805 1.00 97.62 99 TYR A C 1
ATOM 785 O O . TYR A 1 99 ? -4.653 2.990 -6.843 1.00 97.62 99 TYR A O 1
ATOM 793 N N . ASP A 1 100 ? -6.084 1.766 -8.056 1.00 97.31 100 ASP A N 1
ATOM 794 C CA . ASP A 1 100 ? -7.256 2.072 -7.233 1.00 97.31 100 ASP A CA 1
ATOM 795 C C . ASP A 1 100 ? -7.094 1.535 -5.791 1.00 97.31 100 ASP A C 1
ATOM 797 O O . ASP A 1 100 ? -7.461 2.218 -4.828 1.00 97.31 100 ASP A O 1
ATOM 801 N N . ASP A 1 101 ? -6.459 0.371 -5.612 1.00 97.19 101 ASP A N 1
ATOM 802 C CA . ASP A 1 101 ? -6.092 -0.157 -4.290 1.00 97.19 101 ASP A CA 1
ATOM 803 C C . ASP A 1 101 ? -5.042 0.736 -3.592 1.00 97.19 101 ASP A C 1
ATOM 805 O O . ASP A 1 101 ? -5.177 1.048 -2.406 1.00 97.19 101 ASP A O 1
ATOM 809 N N . LEU A 1 102 ? -4.026 1.228 -4.310 1.00 97.62 102 LEU A N 1
ATOM 810 C CA . LEU A 1 102 ? -3.047 2.183 -3.768 1.00 97.62 102 LEU A CA 1
ATOM 811 C C . LEU A 1 102 ? -3.699 3.515 -3.368 1.00 97.62 102 LEU A C 1
ATOM 813 O O . LEU A 1 102 ? -3.348 4.083 -2.332 1.00 97.62 102 LEU A O 1
ATOM 817 N N . MET A 1 103 ? -4.665 4.010 -4.148 1.00 97.69 103 MET A N 1
ATOM 818 C CA . MET A 1 103 ? -5.420 5.220 -3.800 1.00 97.69 103 MET A CA 1
ATOM 819 C C . MET A 1 103 ? -6.303 4.990 -2.576 1.00 97.69 103 MET A C 1
ATOM 821 O O . MET A 1 103 ? -6.367 5.849 -1.701 1.00 97.69 103 MET A O 1
ATOM 825 N N . THR A 1 104 ? -6.910 3.810 -2.452 1.00 97.44 104 THR A N 1
ATOM 826 C CA . THR A 1 104 ? -7.642 3.418 -1.240 1.00 97.44 104 THR A CA 1
ATOM 827 C C . THR A 1 104 ? -6.728 3.459 -0.017 1.00 97.44 104 THR A C 1
ATOM 829 O O . THR A 1 104 ? -7.099 4.015 1.014 1.00 97.44 104 THR A O 1
ATOM 832 N N . VAL A 1 105 ? -5.504 2.937 -0.132 1.00 96.94 105 VAL A N 1
ATOM 833 C CA . VAL A 1 105 ? -4.488 3.014 0.928 1.00 96.94 105 VAL A CA 1
ATOM 834 C C . VAL A 1 105 ? -4.096 4.460 1.252 1.00 96.94 105 VAL A C 1
ATOM 836 O O . VAL A 1 105 ? -4.011 4.801 2.431 1.00 96.94 105 VAL A O 1
ATOM 839 N N . SER A 1 106 ? -3.905 5.320 0.246 1.00 97.44 106 SER A N 1
ATOM 840 C CA . SER A 1 106 ? -3.634 6.754 0.448 1.00 97.44 106 SER A CA 1
ATOM 841 C C . SER A 1 106 ? -4.756 7.436 1.240 1.00 97.44 106 SER A C 1
ATOM 843 O O . SER A 1 106 ? -4.486 8.128 2.219 1.00 97.44 106 SER A O 1
ATOM 845 N N . GLU A 1 107 ? -6.019 7.185 0.894 1.00 97.25 107 GLU A N 1
ATOM 846 C CA . GLU A 1 107 ? -7.162 7.753 1.620 1.00 97.25 107 GLU A CA 1
ATOM 847 C C . GLU A 1 107 ? -7.282 7.208 3.049 1.00 97.25 107 GLU A C 1
ATOM 849 O O . GLU A 1 107 ? -7.597 7.958 3.972 1.00 97.25 107 GLU A O 1
ATOM 854 N N . ILE A 1 108 ? -6.972 5.925 3.265 1.00 96.38 108 ILE A N 1
ATOM 855 C CA . ILE A 1 108 ? -6.922 5.338 4.610 1.00 96.38 108 ILE A CA 1
ATOM 856 C C . ILE A 1 108 ? -5.837 6.023 5.457 1.00 96.38 108 ILE A C 1
ATOM 858 O O . ILE A 1 108 ? -6.091 6.331 6.618 1.00 96.38 108 ILE A O 1
ATOM 862 N N . PHE A 1 109 ? -4.658 6.308 4.896 1.00 96.44 109 PHE A N 1
ATOM 863 C CA . PHE A 1 109 ? -3.590 7.010 5.617 1.00 96.44 109 PHE A CA 1
ATOM 864 C C . PHE A 1 109 ? -3.947 8.454 5.998 1.00 96.44 109 PHE A C 1
ATOM 866 O O . PHE A 1 109 ? -3.490 8.924 7.037 1.00 96.44 109 PHE A O 1
ATOM 873 N N . LYS A 1 110 ? -4.788 9.142 5.216 1.00 95.81 110 LYS A N 1
ATOM 874 C CA . LYS A 1 110 ? -5.277 10.502 5.526 1.00 95.81 110 LYS A CA 1
ATOM 875 C C . LYS A 1 110 ? -6.357 10.537 6.613 1.00 95.81 110 LYS A C 1
ATOM 877 O O . LYS A 1 110 ? -6.737 11.611 7.071 1.00 95.81 110 LYS A O 1
ATOM 882 N N . SER A 1 111 ? -6.912 9.389 6.998 1.00 96.06 111 SER A N 1
ATOM 883 C CA . SER A 1 111 ? -7.969 9.324 8.006 1.00 96.06 111 SER A CA 1
ATOM 884 C C . SER A 1 111 ? -7.400 9.515 9.411 1.00 96.06 111 SER A C 1
ATOM 886 O O . SER A 1 111 ? -6.660 8.662 9.895 1.00 96.06 111 SER A O 1
ATOM 888 N N . GLU A 1 112 ? -7.807 10.585 10.101 1.00 94.62 112 GLU A N 1
ATOM 889 C CA . GLU A 1 112 ? -7.402 10.852 11.492 1.00 94.62 112 GLU A CA 1
ATOM 890 C C . GLU A 1 112 ? -7.708 9.666 12.426 1.00 94.62 112 GLU A C 1
ATOM 892 O O . GLU A 1 112 ? -6.866 9.273 13.234 1.00 94.62 112 GLU A O 1
ATOM 897 N N . ASP A 1 113 ? -8.884 9.042 12.276 1.00 94.12 113 ASP A N 1
ATOM 898 C CA . ASP A 1 113 ? -9.277 7.866 13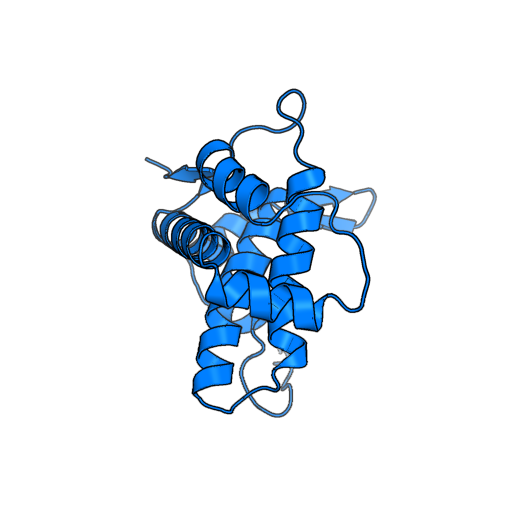.061 1.00 94.12 113 ASP A CA 1
ATOM 899 C C . ASP A 1 113 ? -8.308 6.694 12.850 1.00 94.12 113 ASP A C 1
ATOM 901 O O . ASP A 1 113 ? -7.937 5.999 13.802 1.00 94.12 113 ASP A O 1
ATOM 905 N N . GLU A 1 114 ? -7.878 6.469 11.606 1.00 93.75 114 GLU A N 1
ATOM 906 C CA . GLU A 1 114 ? -6.918 5.412 11.304 1.00 93.75 114 GLU A CA 1
ATOM 907 C C . GLU A 1 114 ? -5.526 5.757 11.837 1.00 93.75 114 GLU A C 1
ATOM 909 O O . GLU A 1 114 ? -4.887 4.884 12.424 1.00 93.75 114 GLU A O 1
ATOM 914 N N . GLN A 1 115 ? -5.068 7.006 11.705 1.00 94.38 115 GLN A N 1
ATOM 915 C CA . GLN A 1 115 ? -3.771 7.440 12.237 1.00 94.38 115 GLN A CA 1
ATOM 916 C C . GLN A 1 115 ? -3.690 7.220 13.754 1.00 94.38 115 GLN A C 1
ATOM 918 O O . GLN A 1 115 ? -2.729 6.623 14.236 1.00 94.38 115 GLN A O 1
ATOM 923 N N . VAL A 1 116 ? -4.745 7.567 14.503 1.00 93.94 116 VAL A N 1
ATOM 924 C CA . VAL A 1 116 ? -4.828 7.309 15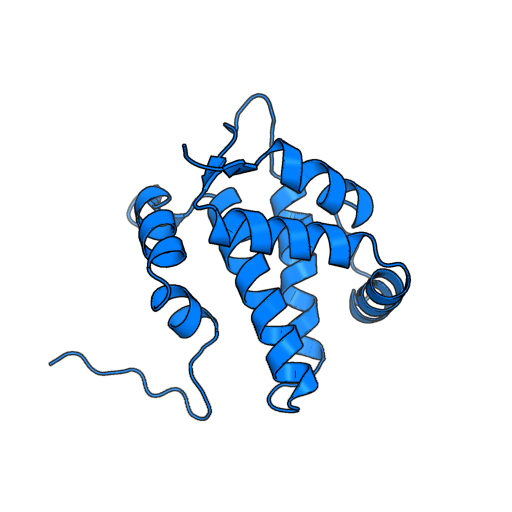.954 1.00 93.94 116 VAL A CA 1
ATOM 925 C C . VAL A 1 116 ? -4.714 5.814 16.268 1.00 93.94 116 VAL A C 1
ATOM 927 O O . VAL A 1 116 ? -4.035 5.417 17.221 1.00 93.94 116 VAL A O 1
ATOM 930 N N . ILE A 1 117 ? -5.369 4.959 15.476 1.00 92.56 117 ILE A N 1
ATOM 931 C CA . ILE A 1 117 ? -5.283 3.502 15.635 1.00 92.56 117 ILE A CA 1
ATOM 932 C C . ILE A 1 117 ? -3.864 3.011 15.330 1.00 92.56 117 ILE A C 1
ATOM 934 O O . ILE A 1 117 ? -3.342 2.174 16.072 1.00 92.56 117 ILE A O 1
ATOM 938 N N . LEU A 1 118 ? -3.243 3.493 14.257 1.00 92.94 118 LEU A N 1
ATOM 939 C CA . LEU A 1 118 ? -1.893 3.107 13.861 1.00 92.94 118 LEU A CA 1
ATOM 940 C C . LEU A 1 118 ? -0.867 3.526 14.917 1.00 92.94 118 LEU A C 1
ATOM 942 O O . LEU A 1 118 ? -0.104 2.677 15.375 1.00 92.94 118 LEU A O 1
ATOM 946 N N . ASP A 1 119 ? -0.926 4.755 15.418 1.00 92.50 119 ASP A N 1
ATOM 947 C CA . ASP A 1 119 ? -0.010 5.248 16.453 1.00 92.50 119 ASP A CA 1
ATOM 948 C C . ASP A 1 119 ? -0.121 4.464 17.760 1.00 92.50 119 ASP A C 1
ATOM 950 O O . ASP A 1 119 ? 0.891 4.090 18.360 1.00 92.50 119 ASP A O 1
ATOM 954 N N . ALA A 1 120 ? -1.342 4.104 18.165 1.00 91.56 120 ALA A N 1
ATOM 955 C CA . ALA A 1 120 ? -1.562 3.250 19.331 1.00 91.56 120 ALA A CA 1
ATOM 956 C C . ALA A 1 120 ? -0.930 1.849 19.184 1.00 91.56 120 ALA A C 1
ATOM 958 O O . ALA A 1 120 ? -0.670 1.183 20.188 1.00 91.56 120 ALA A O 1
ATOM 959 N N . ASN A 1 121 ? -0.677 1.394 17.951 1.00 91.19 121 ASN A N 1
ATOM 960 C CA . ASN A 1 121 ? -0.116 0.077 17.633 1.00 91.19 121 ASN A CA 1
ATOM 961 C C . ASN A 1 121 ? 1.335 0.121 17.124 1.00 91.19 121 ASN A C 1
ATOM 963 O O . ASN A 1 121 ? 1.922 -0.938 16.895 1.00 91.19 121 ASN A O 1
ATOM 967 N N . LEU A 1 122 ? 1.936 1.305 16.985 1.00 88.38 122 LEU A N 1
ATOM 968 C CA . LEU A 1 122 ? 3.306 1.478 16.492 1.00 88.38 122 LEU A CA 1
ATOM 969 C C . LEU A 1 122 ? 4.364 0.984 17.496 1.00 88.38 122 LEU A C 1
ATOM 971 O O . LEU A 1 122 ? 5.498 0.674 17.131 1.00 88.38 122 LEU A O 1
ATOM 975 N N . GLY A 1 123 ? 3.990 0.861 18.775 1.00 84.06 123 GLY A N 1
ATOM 976 C CA . GLY A 1 123 ? 4.849 0.279 19.809 1.00 84.06 123 GLY A CA 1
ATOM 977 C C . GLY A 1 123 ? 6.076 1.133 20.141 1.00 84.06 123 GLY A C 1
ATOM 978 O O . GLY A 1 123 ? 7.106 0.588 20.531 1.00 84.06 123 GLY A O 1
ATOM 979 N N . GLY A 1 124 ? 5.975 2.455 19.965 1.00 77.88 124 GLY A N 1
ATOM 980 C CA . GLY A 1 124 ? 7.053 3.408 20.250 1.00 77.88 124 GLY A CA 1
ATOM 981 C C . GLY A 1 124 ? 8.191 3.410 19.228 1.00 77.88 124 GLY A C 1
ATOM 982 O O . GLY A 1 124 ? 9.251 3.960 19.512 1.00 77.88 124 GLY A O 1
ATOM 983 N N . GLN A 1 125 ? 8.003 2.778 18.067 1.00 80.81 125 GLN A N 1
ATOM 984 C CA . GLN A 1 125 ? 8.927 2.907 16.944 1.00 80.81 125 GLN A CA 1
ATOM 985 C C . GLN A 1 125 ? 8.710 4.247 16.239 1.00 80.81 125 GLN A C 1
ATOM 987 O O . GLN A 1 125 ? 7.592 4.742 16.194 1.00 80.81 125 GLN A O 1
ATOM 992 N N . GLU A 1 126 ? 9.765 4.817 15.671 1.00 86.38 126 GLU A N 1
ATOM 993 C CA . GLU A 1 126 ? 9.652 5.986 14.799 1.00 86.38 126 GLU A CA 1
ATOM 994 C C . GLU A 1 126 ? 9.538 5.515 13.345 1.00 86.38 126 GLU A C 1
ATOM 996 O O . GLU A 1 126 ? 10.231 4.577 12.930 1.00 86.38 126 GLU A O 1
ATOM 1001 N N . LEU A 1 127 ? 8.626 6.121 12.584 1.00 92.06 127 LEU A N 1
ATOM 1002 C CA . LEU A 1 127 ? 8.502 5.865 11.153 1.00 92.06 127 LEU A CA 1
ATOM 1003 C C . LEU A 1 127 ? 9.355 6.881 10.387 1.00 92.06 127 LEU A C 1
ATOM 1005 O O . LEU A 1 127 ? 9.318 8.063 10.716 1.00 92.06 127 LEU A O 1
ATOM 1009 N N . PRO A 1 128 ? 10.106 6.443 9.362 1.00 93.62 128 PRO A N 1
ATOM 1010 C CA . PRO A 1 128 ? 10.956 7.344 8.588 1.00 93.62 128 PRO A CA 1
ATOM 1011 C C . PRO A 1 128 ? 10.153 8.297 7.688 1.00 93.62 128 PRO A C 1
ATOM 1013 O O . PRO A 1 128 ? 10.626 9.386 7.392 1.00 93.62 128 PRO A O 1
ATOM 1016 N N . ALA A 1 129 ? 8.943 7.900 7.282 1.00 94.19 129 ALA A N 1
ATOM 1017 C CA . ALA A 1 129 ? 7.972 8.747 6.598 1.00 94.19 129 ALA A CA 1
ATOM 1018 C C . ALA A 1 129 ? 6.670 8.783 7.407 1.00 94.19 129 ALA A C 1
ATOM 1020 O O . ALA A 1 129 ? 6.252 7.754 7.952 1.00 94.19 129 ALA A O 1
ATOM 1021 N N . SER A 1 130 ? 6.028 9.953 7.479 1.00 95.31 130 SER A N 1
ATOM 1022 C CA . SER A 1 130 ? 4.718 10.097 8.120 1.00 95.31 130 SER A CA 1
ATOM 1023 C C . SER A 1 130 ? 3.608 9.463 7.271 1.00 95.31 130 SER A C 1
ATOM 1025 O O . SER A 1 130 ? 3.803 9.170 6.086 1.00 95.31 130 SER A O 1
ATOM 1027 N N . TYR A 1 131 ? 2.425 9.250 7.856 1.00 95.81 131 TYR A N 1
ATOM 1028 C CA . TYR A 1 131 ? 1.269 8.745 7.107 1.00 95.81 131 TYR A CA 1
ATOM 1029 C C . TYR A 1 131 ? 0.816 9.730 6.022 1.00 95.81 131 TYR A C 1
ATOM 1031 O O . TYR A 1 131 ? 0.499 9.300 4.916 1.00 95.81 131 TYR A O 1
ATOM 1039 N N . ASP A 1 132 ? 0.842 11.035 6.304 1.00 95.38 132 ASP A N 1
ATOM 1040 C CA . ASP A 1 132 ? 0.453 12.077 5.347 1.00 95.38 132 ASP A CA 1
ATOM 1041 C C . ASP A 1 132 ? 1.450 12.199 4.189 1.00 95.38 132 ASP A C 1
ATOM 1043 O O . ASP A 1 132 ? 1.041 12.307 3.027 1.00 95.38 132 ASP A O 1
ATOM 1047 N N . ASP A 1 133 ? 2.752 12.109 4.477 1.00 95.38 133 ASP A N 1
ATOM 1048 C CA . ASP A 1 133 ? 3.788 12.085 3.437 1.00 95.38 133 ASP A CA 1
ATOM 1049 C C . ASP A 1 133 ? 3.631 10.830 2.578 1.00 95.38 133 ASP A C 1
ATOM 1051 O O . ASP A 1 133 ? 3.563 10.911 1.353 1.00 95.38 133 ASP A O 1
ATOM 1055 N N . THR A 1 134 ? 3.466 9.669 3.218 1.00 96.00 134 THR A N 1
ATOM 1056 C CA . THR A 1 134 ? 3.208 8.387 2.546 1.00 96.00 134 THR A CA 1
ATOM 1057 C C . THR A 1 134 ? 1.990 8.482 1.625 1.00 96.00 134 THR A C 1
ATOM 1059 O O . THR A 1 134 ? 2.058 8.106 0.453 1.00 96.00 134 THR A O 1
ATOM 1062 N N . ALA A 1 135 ? 0.880 9.036 2.119 1.00 96.56 135 ALA A N 1
ATOM 1063 C CA . ALA A 1 135 ? -0.342 9.228 1.349 1.00 96.56 135 ALA A CA 1
ATOM 1064 C C . ALA A 1 135 ? -0.149 10.175 0.157 1.00 96.56 135 ALA A C 1
ATOM 1066 O O . ALA A 1 135 ? -0.792 9.985 -0.878 1.00 96.56 135 ALA A O 1
ATOM 1067 N N . SER A 1 136 ? 0.718 11.176 0.298 1.00 95.94 136 SER A N 1
ATOM 1068 C CA . SER A 1 136 ? 1.006 12.175 -0.732 1.00 95.94 136 SER A CA 1
ATOM 1069 C C . SER A 1 136 ? 1.983 11.670 -1.790 1.00 95.94 136 SER A C 1
ATOM 1071 O O . SER A 1 136 ? 1.874 12.074 -2.946 1.00 95.94 136 SER A O 1
ATOM 1073 N N . ILE A 1 137 ? 2.915 10.788 -1.426 1.00 95.56 137 ILE A N 1
ATOM 1074 C CA . ILE A 1 137 ? 3.931 10.231 -2.329 1.00 95.56 137 ILE A CA 1
ATOM 1075 C C . ILE A 1 137 ? 3.340 9.118 -3.206 1.00 95.56 137 ILE A C 1
ATOM 1077 O O . ILE A 1 137 ? 3.637 9.064 -4.397 1.00 95.56 137 ILE A O 1
ATOM 1081 N N . LEU A 1 138 ? 2.451 8.266 -2.674 1.00 95.94 138 LEU A N 1
ATOM 1082 C CA . LEU A 1 138 ? 1.862 7.139 -3.424 1.00 95.94 138 LEU A CA 1
ATOM 1083 C C . LEU A 1 138 ? 1.311 7.514 -4.824 1.00 95.94 138 LEU A C 1
ATOM 1085 O O . LEU A 1 138 ? 1.632 6.810 -5.781 1.00 95.94 138 LEU A O 1
ATOM 1089 N N . PRO A 1 139 ? 0.535 8.603 -5.005 1.00 95.44 139 PRO A N 1
ATOM 1090 C CA . PRO A 1 139 ? 0.032 9.012 -6.320 1.00 95.44 139 PRO A CA 1
ATOM 1091 C C . PRO A 1 139 ? 1.093 9.594 -7.263 1.00 95.44 139 PRO A C 1
ATOM 1093 O O . PRO A 1 139 ? 0.805 9.767 -8.444 1.00 95.44 139 PRO A O 1
ATOM 1096 N N . GLN A 1 140 ? 2.275 9.947 -6.752 1.00 94.56 140 GLN A N 1
ATOM 1097 C CA . GLN A 1 140 ? 3.373 10.524 -7.535 1.00 94.56 140 GLN A CA 1
ATOM 1098 C C . GLN A 1 140 ? 4.268 9.432 -8.125 1.00 94.56 140 GLN A C 1
ATOM 1100 O O . GLN A 1 140 ? 4.745 9.561 -9.248 1.00 94.56 140 GLN A O 1
ATOM 1105 N N . ILE A 1 141 ? 4.452 8.340 -7.382 1.00 95.12 141 ILE A N 1
ATOM 1106 C CA . ILE A 1 141 ? 5.395 7.267 -7.724 1.00 95.12 141 ILE A CA 1
ATOM 1107 C C . ILE A 1 141 ? 4.736 6.092 -8.468 1.00 95.12 141 ILE A C 1
ATOM 1109 O O . ILE A 1 141 ? 5.427 5.211 -8.981 1.00 95.12 141 ILE A O 1
ATOM 1113 N N . PHE A 1 142 ? 3.401 6.078 -8.547 1.00 96.38 142 PHE A N 1
ATOM 1114 C CA . PHE A 1 142 ? 2.621 5.097 -9.302 1.00 96.38 142 PHE A CA 1
ATOM 1115 C C . PHE A 1 142 ? 1.695 5.778 -10.311 1.00 96.38 142 PHE A C 1
ATOM 1117 O O . PHE A 1 142 ? 1.059 6.787 -10.016 1.00 96.38 142 PHE A O 1
ATOM 1124 N N . SER A 1 143 ? 1.555 5.177 -11.492 1.00 96.00 143 SER A N 1
ATOM 1125 C CA . SER A 1 143 ? 0.642 5.622 -12.551 1.00 96.00 143 SER A CA 1
ATOM 1126 C C . SER A 1 143 ? -0.091 4.439 -13.186 1.00 96.00 143 SER A C 1
ATOM 1128 O O . SER A 1 143 ? 0.335 3.291 -13.068 1.00 96.00 143 SER A O 1
ATOM 1130 N N . VAL A 1 144 ? -1.222 4.697 -13.842 1.00 95.88 144 VAL A N 1
ATOM 1131 C CA . VAL A 1 144 ? -2.007 3.651 -14.517 1.00 95.88 144 VAL A CA 1
ATOM 1132 C C . VAL A 1 144 ? -1.376 3.338 -15.878 1.00 95.88 144 VAL A C 1
ATOM 1134 O O . VAL A 1 144 ? -1.112 4.262 -16.644 1.00 95.88 144 VAL A O 1
ATOM 1137 N N . LYS A 1 145 ? -1.162 2.053 -16.190 1.00 90.25 145 LYS A N 1
ATOM 1138 C CA . LYS A 1 145 ? -0.802 1.589 -17.542 1.00 90.25 145 LYS A CA 1
ATOM 1139 C C . LYS A 1 145 ? -1.925 1.946 -18.527 1.00 90.25 145 LYS A C 1
ATOM 1141 O O . LYS A 1 145 ? -3.078 1.603 -18.265 1.00 90.25 145 LYS A O 1
ATOM 1146 N N . GLU A 1 146 ? -1.578 2.631 -19.618 1.00 74.75 146 GLU A N 1
ATOM 1147 C CA . GLU A 1 146 ? -2.494 2.932 -20.737 1.00 74.75 146 GLU A CA 1
ATOM 1148 C C . GLU A 1 146 ? -2.925 1.678 -21.512 1.00 74.75 146 GLU A C 1
ATOM 1150 O O . GLU A 1 146 ? -2.104 0.740 -21.650 1.00 74.75 146 GLU A O 1
#

Radius of gyration: 15.78 Å; chains: 1; bounding box: 39×46×41 Å

Sequence (146 aa):
MNTLIETAEGISNFSAILVDDDYYSYLKECVIAIETVNTVHHMCLIVLKAKAWIGNKELLTQGKIKKGDVHKHPFDICRLIALYDEEEDDVQQVARSIYDDLMTVSEIFKSEDEQVILDANLGGQELPASYDDTASILPQIFSVKE

pLDDT: mean 86.51, std 15.18, range [31.67, 97.69]

Organism: NCBI:txid263723

Foldseek 3Di:
DDDDPDDPADDDLLNVQCVDPQLVVLQVVQWDDDPPDIDGALVNLLLSLLSSLVVVVVCVVVVRDDPLVNLPSLLSLLQSLLVDDPVPAAQAAGAPVSLVSLLVQLVCLVDPVNLVVNVVNVVPDDGSGHSNRSSVCSVVRYDYDD

Secondary structure (DSSP, 8-state):
-------SSS--HHHHHHHSHHHHHHHHHTEEEETTEEEE-HHHHHHHHHHHHHHHHHHHHTTSS-HHHHTHHHHHHHHHHTT--TTT-PPEEE-HHHHHHHHHHHHHHT-HHHHHHHHHHSTTPPPSS-HHHHHHHHHHHEEE--